Protein AF-A0A151A4C0-F1 (afdb_monomer_lite)

Radius of gyration: 14.96 Å; chains: 1; bounding box: 36×37×46 Å

pLDDT: mean 90.86, std 13.3, range [35.88, 98.69]

Organism: NCBI:txid29384

Structure (mmCIF, N/CA/C/O backbone):
data_AF-A0A151A4C0-F1
#
_entry.id   AF-A0A151A4C0-F1
#
loop_
_atom_site.group_PDB
_atom_site.id
_atom_site.type_symbol
_atom_site.label_atom_id
_atom_site.label_alt_id
_atom_site.label_comp_id
_atom_site.label_asym_id
_atom_site.label_entity_id
_atom_site.label_seq_id
_atom_site.pdbx_PDB_ins_code
_atom_site.Cartn_x
_atom_site.Cartn_y
_atom_site.Cartn_z
_atom_site.occupancy
_atom_site.B_iso_or_equiv
_atom_site.auth_seq_id
_atom_site.auth_comp_id
_atom_site.auth_asym_id
_atom_site.auth_atom_id
_atom_site.pdbx_PDB_model_num
ATOM 1 N N . MET A 1 1 ? 8.771 -21.129 1.885 1.00 47.16 1 MET A N 1
ATOM 2 C CA . MET A 1 1 ? 8.611 -19.721 2.315 1.00 47.16 1 MET A CA 1
ATOM 3 C C . MET A 1 1 ? 8.940 -19.655 3.798 1.00 47.16 1 MET A C 1
ATOM 5 O O . MET A 1 1 ? 8.604 -20.623 4.468 1.00 47.16 1 MET A O 1
ATOM 9 N N . PRO A 1 2 ? 9.599 -18.598 4.301 1.00 46.47 2 PRO A N 1
ATOM 10 C CA . PRO A 1 2 ? 9.846 -18.440 5.737 1.00 46.47 2 PRO A CA 1
ATOM 11 C C . PRO A 1 2 ? 8.520 -18.423 6.514 1.00 46.47 2 PRO A C 1
ATOM 13 O O . PRO A 1 2 ? 7.539 -17.872 6.009 1.00 46.47 2 PRO A O 1
ATOM 16 N N . GLU A 1 3 ? 8.482 -19.019 7.708 1.00 43.56 3 GLU A N 1
ATOM 17 C CA . GLU A 1 3 ? 7.272 -19.151 8.546 1.00 43.56 3 GLU A CA 1
ATOM 18 C C . GLU A 1 3 ? 6.620 -17.792 8.867 1.00 43.56 3 GLU A C 1
ATOM 20 O O . GLU A 1 3 ? 5.394 -17.658 8.826 1.00 43.56 3 GLU A O 1
ATOM 25 N N . ASP A 1 4 ? 7.432 -16.747 9.043 1.00 59.00 4 ASP A N 1
ATOM 26 C CA . ASP A 1 4 ? 6.967 -15.381 9.309 1.00 59.00 4 ASP A CA 1
ATOM 27 C C . ASP A 1 4 ? 6.117 -14.796 8.168 1.00 59.00 4 ASP A C 1
ATOM 29 O O . ASP A 1 4 ? 5.165 -14.052 8.411 1.00 59.00 4 ASP A O 1
ATOM 33 N N . ASN A 1 5 ? 6.373 -15.186 6.915 1.00 58.50 5 ASN A N 1
ATOM 34 C CA . ASN A 1 5 ? 5.606 -14.684 5.770 1.00 58.50 5 ASN A CA 1
ATOM 35 C C . ASN A 1 5 ? 4.204 -15.299 5.694 1.00 58.50 5 ASN A C 1
ATOM 37 O O . ASN A 1 5 ? 3.279 -14.647 5.211 1.00 58.50 5 ASN A O 1
ATOM 41 N N . GLN A 1 6 ? 4.023 -16.537 6.167 1.00 59.47 6 GLN A N 1
ATOM 42 C CA . GLN A 1 6 ? 2.697 -17.164 6.216 1.00 59.47 6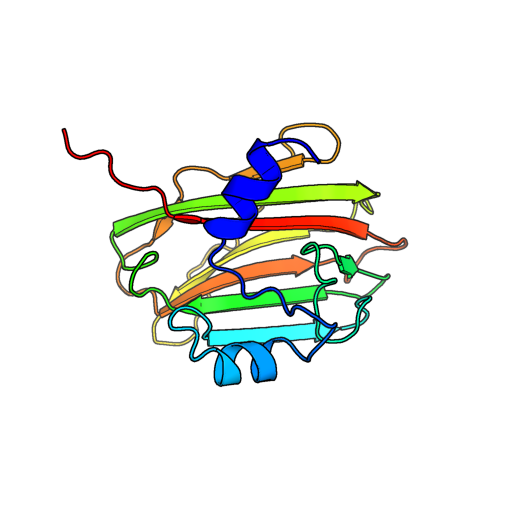 GLN A CA 1
ATOM 43 C C . GLN A 1 6 ? 1.829 -16.540 7.308 1.00 59.47 6 GLN A C 1
ATOM 45 O O . GLN A 1 6 ? 0.657 -16.254 7.063 1.00 59.47 6 GLN A O 1
ATOM 50 N N . LYS A 1 7 ? 2.415 -16.258 8.477 1.00 66.25 7 LYS A N 1
ATOM 51 C CA . LYS A 1 7 ? 1.726 -15.551 9.560 1.00 66.25 7 LYS A CA 1
ATOM 52 C C . LYS A 1 7 ? 1.321 -14.138 9.139 1.00 66.25 7 LYS A C 1
ATOM 54 O O . LYS A 1 7 ? 0.154 -13.779 9.267 1.00 66.25 7 LYS A O 1
ATOM 59 N N . ASN A 1 8 ? 2.245 -13.375 8.553 1.00 72.31 8 ASN A N 1
ATOM 60 C CA . ASN A 1 8 ? 1.957 -12.024 8.069 1.00 72.31 8 ASN A CA 1
ATOM 61 C C . ASN A 1 8 ? 0.866 -12.017 6.993 1.00 72.31 8 ASN A C 1
ATOM 63 O O . ASN A 1 8 ? 0.046 -11.107 6.963 1.00 72.31 8 ASN A O 1
ATOM 67 N N . LYS A 1 9 ? 0.809 -13.042 6.132 1.00 70.94 9 LYS A N 1
ATOM 68 C CA . LYS A 1 9 ? -0.257 -13.171 5.130 1.00 70.94 9 LYS A CA 1
ATOM 69 C C . LYS A 1 9 ? -1.635 -13.378 5.766 1.00 70.94 9 LYS A C 1
ATOM 71 O O . LYS A 1 9 ? -2.601 -12.810 5.273 1.00 70.94 9 LYS A O 1
ATOM 76 N N . ALA A 1 10 ? -1.727 -14.158 6.842 1.00 75.31 10 ALA A N 1
ATOM 77 C CA . ALA A 1 10 ? -2.991 -14.419 7.533 1.00 75.31 10 ALA A CA 1
ATOM 78 C C . ALA A 1 10 ? -3.524 -13.201 8.311 1.00 75.31 10 ALA A C 1
ATOM 80 O O . ALA A 1 10 ? -4.730 -13.079 8.500 1.00 75.31 10 ALA A O 1
ATOM 81 N N . GLU A 1 11 ? -2.639 -12.310 8.760 1.00 87.69 11 GLU A N 1
ATOM 82 C CA . GLU A 1 11 ? -2.989 -11.111 9.539 1.00 87.69 11 GLU A CA 1
ATOM 83 C C . GLU A 1 11 ? -3.019 -9.823 8.695 1.00 87.69 11 GLU A C 1
ATOM 85 O O . GLU A 1 11 ? -3.233 -8.735 9.231 1.00 87.69 11 GLU A O 1
ATOM 90 N N . ASN A 1 12 ? -2.786 -9.927 7.383 1.00 94.06 12 ASN A N 1
ATOM 91 C CA . ASN A 1 12 ? -2.705 -8.775 6.494 1.00 94.06 12 ASN A CA 1
ATOM 92 C C . ASN A 1 12 ? -4.071 -8.103 6.331 1.00 94.06 12 ASN A C 1
ATOM 94 O O . ASN A 1 12 ? -5.047 -8.747 5.958 1.00 94.06 12 ASN A O 1
ATOM 98 N N . LEU A 1 13 ? -4.117 -6.788 6.534 1.00 96.25 13 LEU A N 1
ATOM 99 C CA . LEU A 1 13 ? -5.318 -5.982 6.302 1.00 96.25 13 LEU A CA 1
ATOM 100 C C . LEU A 1 13 ? -5.538 -5.651 4.820 1.00 96.25 13 LEU A C 1
ATOM 102 O O . LEU A 1 13 ? -6.587 -5.129 4.449 1.00 96.25 13 LEU A O 1
ATOM 106 N N . LEU A 1 14 ? -4.547 -5.912 3.961 1.00 96.69 14 LEU A N 1
ATOM 107 C CA . LEU A 1 14 ? -4.722 -5.821 2.516 1.00 96.69 14 LEU A CA 1
ATOM 108 C C . LEU A 1 14 ? -5.417 -7.070 1.981 1.00 96.69 14 LEU A C 1
ATOM 110 O O . LEU A 1 14 ? -5.026 -8.199 2.273 1.00 96.69 14 LEU A O 1
ATOM 114 N N . VAL A 1 15 ? -6.383 -6.853 1.096 1.00 94.94 15 VAL A N 1
ATOM 115 C CA . VAL A 1 15 ? -7.049 -7.930 0.376 1.00 94.94 15 VAL A CA 1
ATOM 116 C C . VAL A 1 15 ? -6.145 -8.422 -0.758 1.00 94.94 15 VAL A C 1
ATOM 118 O O . VAL A 1 15 ? -5.841 -7.670 -1.688 1.00 94.94 15 VAL A O 1
ATOM 121 N N . ILE A 1 16 ? -5.758 -9.699 -0.707 1.00 94.56 16 ILE A N 1
ATOM 122 C CA . ILE A 1 16 ? -4.969 -10.378 -1.745 1.00 94.56 16 ILE A CA 1
ATOM 123 C C . ILE A 1 16 ? -5.879 -11.357 -2.508 1.00 94.56 16 ILE A C 1
ATOM 125 O O . ILE A 1 16 ? -6.350 -12.322 -1.909 1.00 94.56 16 ILE A O 1
ATOM 129 N N . PRO A 1 17 ? -6.159 -11.122 -3.803 1.00 93.81 17 PRO A N 1
ATOM 130 C CA . PRO A 1 17 ? -6.966 -12.028 -4.620 1.00 93.81 17 PRO A CA 1
ATOM 131 C C . PRO A 1 17 ? -6.294 -13.383 -4.868 1.00 93.81 17 PRO A C 1
ATOM 133 O O . PRO A 1 17 ? -5.117 -13.442 -5.215 1.00 93.81 17 PRO A O 1
ATOM 136 N N . ASP A 1 18 ? -7.066 -14.468 -4.780 1.00 90.50 18 ASP A N 1
ATOM 137 C CA . ASP A 1 18 ? -6.550 -15.836 -4.947 1.00 90.50 18 ASP A CA 1
ATOM 138 C C . ASP A 1 18 ? -6.218 -16.208 -6.402 1.00 90.50 18 ASP A C 1
ATOM 140 O O . ASP A 1 18 ? -5.506 -17.180 -6.653 1.00 90.50 18 ASP A O 1
ATOM 144 N N . ASN A 1 19 ? -6.759 -15.477 -7.380 1.00 91.69 19 ASN A N 1
ATOM 145 C CA . ASN A 1 19 ? -6.640 -15.801 -8.802 1.00 91.69 19 ASN A CA 1
ATOM 146 C C . ASN A 1 19 ? -6.672 -14.546 -9.693 1.00 91.69 19 ASN A C 1
ATOM 148 O O . ASN A 1 19 ? -7.515 -14.415 -10.584 1.00 91.69 19 ASN A O 1
ATOM 152 N N . PHE A 1 20 ? -5.774 -13.594 -9.415 1.00 92.44 20 PHE A N 1
ATOM 153 C CA . PHE A 1 20 ? -5.565 -12.367 -10.202 1.00 92.44 20 PHE A CA 1
ATOM 154 C C . PHE A 1 20 ? -6.828 -11.511 -10.419 1.00 92.44 20 PHE A C 1
ATOM 156 O O . PHE A 1 20 ? -6.897 -10.716 -11.361 1.00 92.44 20 PHE A O 1
ATOM 163 N N . GLN A 1 21 ? -7.855 -11.660 -9.576 1.00 96.06 21 GLN A N 1
ATOM 164 C CA . GLN A 1 21 ? -9.078 -10.879 -9.714 1.00 96.06 21 GLN A CA 1
ATOM 165 C C . GLN A 1 21 ? -8.802 -9.405 -9.424 1.00 96.06 21 GLN A C 1
ATOM 167 O O . GLN A 1 21 ? -7.920 -9.048 -8.644 1.00 96.06 21 GLN A O 1
ATOM 172 N N . HIS A 1 22 ? -9.612 -8.533 -10.014 1.00 97.06 22 HIS A N 1
ATOM 173 C CA . HIS A 1 22 ? -9.590 -7.111 -9.698 1.00 97.06 22 HIS A CA 1
ATOM 174 C C . HIS A 1 22 ? -9.783 -6.889 -8.184 1.00 97.06 22 HIS A C 1
ATOM 176 O O . HIS A 1 22 ? -10.827 -7.279 -7.649 1.00 97.06 22 HIS A O 1
ATOM 182 N N . ILE A 1 23 ? -8.826 -6.230 -7.512 1.00 97.12 23 ILE A N 1
ATOM 183 C CA . ILE A 1 23 ? -8.789 -6.047 -6.042 1.00 97.12 23 ILE A CA 1
ATOM 184 C C . ILE A 1 23 ? -10.136 -5.572 -5.504 1.00 97.12 23 ILE A C 1
ATOM 186 O O . ILE A 1 23 ? -10.718 -6.201 -4.627 1.00 97.12 23 ILE A O 1
ATOM 190 N N . GLY A 1 24 ? -10.689 -4.505 -6.086 1.00 96.56 24 GLY A N 1
ATOM 191 C CA . GLY A 1 24 ? -11.944 -3.931 -5.599 1.00 96.56 24 GLY A CA 1
ATOM 192 C C . GLY A 1 24 ? -13.177 -4.818 -5.800 1.00 96.56 24 GLY A C 1
ATOM 193 O O . GLY A 1 24 ? -14.150 -4.661 -5.069 1.00 96.56 24 GLY A O 1
ATOM 194 N N . ASN A 1 25 ? -13.161 -5.748 -6.761 1.00 97.06 25 ASN A N 1
ATOM 195 C CA . ASN A 1 25 ? -14.270 -6.693 -6.941 1.00 97.06 25 ASN A CA 1
ATOM 196 C C . ASN A 1 25 ? -14.147 -7.837 -5.939 1.00 97.06 25 ASN A C 1
ATOM 198 O O . ASN A 1 25 ? -15.139 -8.237 -5.336 1.00 97.06 25 ASN A O 1
ATOM 202 N N . TYR A 1 26 ? -12.921 -8.318 -5.736 1.00 97.38 26 TYR A N 1
ATOM 203 C CA . TYR A 1 26 ? -12.633 -9.370 -4.777 1.00 97.38 26 TYR A CA 1
ATOM 204 C C . TYR A 1 26 ? -12.910 -8.916 -3.337 1.00 97.38 26 TYR A C 1
ATOM 206 O O . TYR A 1 26 ? -13.623 -9.603 -2.615 1.00 97.38 26 TYR A O 1
ATOM 214 N N . ALA A 1 27 ? -12.487 -7.707 -2.955 1.00 96.75 27 ALA A N 1
ATOM 215 C CA . ALA A 1 27 ? -12.789 -7.134 -1.642 1.00 96.75 27 ALA A CA 1
ATOM 216 C C . ALA A 1 27 ? -14.302 -7.023 -1.375 1.00 96.75 27 ALA A C 1
ATOM 218 O O . ALA A 1 27 ? -14.767 -7.351 -0.288 1.00 96.75 27 ALA A O 1
ATOM 219 N N . LYS A 1 28 ? -15.096 -6.626 -2.382 1.00 95.75 28 LYS A N 1
ATOM 220 C CA . LYS A 1 28 ? -16.567 -6.599 -2.276 1.00 95.75 28 LYS A CA 1
ATOM 221 C C . LYS A 1 28 ? -17.166 -7.996 -2.131 1.00 95.75 28 LYS A C 1
ATOM 223 O O . LYS A 1 28 ? -18.070 -8.177 -1.325 1.00 95.75 28 LYS A O 1
ATOM 228 N N . TYR A 1 29 ? -16.674 -8.964 -2.906 1.00 96.00 29 TYR A N 1
ATOM 229 C CA . TYR A 1 29 ? -17.113 -10.359 -2.831 1.00 96.00 29 TYR A CA 1
ATOM 230 C C . TYR A 1 29 ? -16.842 -10.965 -1.447 1.00 96.00 29 TYR A C 1
ATOM 232 O O . TYR A 1 29 ? -17.729 -11.588 -0.871 1.00 96.00 29 TYR A O 1
ATOM 240 N N . MET A 1 30 ? -15.659 -10.702 -0.890 1.00 95.19 30 MET A N 1
ATOM 241 C CA . MET A 1 30 ? -15.262 -11.143 0.451 1.00 95.19 30 MET A CA 1
ATOM 242 C C . MET A 1 30 ? -15.914 -10.337 1.582 1.00 95.19 30 MET A C 1
ATOM 244 O O . MET A 1 30 ? -15.733 -10.683 2.744 1.00 95.19 30 MET A O 1
ATOM 248 N N . GLN A 1 31 ? -16.665 -9.276 1.257 1.00 95.31 31 GLN A N 1
ATOM 249 C CA . GLN A 1 31 ? -17.231 -8.327 2.221 1.00 95.31 31 GLN A CA 1
ATOM 250 C C . GLN A 1 31 ? -16.168 -7.757 3.173 1.00 95.31 31 GLN A C 1
ATOM 252 O O . GLN A 1 31 ? -16.394 -7.628 4.375 1.00 95.31 31 GLN A O 1
ATOM 257 N N . ASP A 1 32 ? -14.997 -7.419 2.628 1.00 94.50 32 ASP A N 1
ATOM 258 C CA . ASP A 1 32 ? -13.876 -6.943 3.428 1.00 94.50 32 ASP A CA 1
ATOM 259 C C . ASP A 1 32 ? -14.220 -5.619 4.129 1.00 94.50 32 ASP A C 1
ATOM 261 O O . ASP A 1 32 ? -14.526 -4.601 3.496 1.00 94.50 32 ASP A O 1
ATOM 265 N N . GLY A 1 33 ? -14.195 -5.647 5.463 1.00 92.50 33 GLY A N 1
ATOM 266 C CA . GLY A 1 33 ? -14.572 -4.506 6.292 1.00 92.50 33 GLY A CA 1
ATOM 267 C C . GLY A 1 33 ? -13.579 -3.348 6.203 1.00 92.50 33 GLY A C 1
ATOM 268 O O . GLY A 1 33 ? -13.993 -2.191 6.312 1.00 92.50 33 GLY A O 1
ATOM 269 N N . GLN A 1 34 ? -12.300 -3.644 5.955 1.00 95.12 34 GLN A N 1
ATOM 270 C CA . GLN A 1 34 ? -11.203 -2.681 6.003 1.00 95.12 34 GLN A CA 1
ATOM 271 C C . GLN A 1 34 ? -10.964 -1.996 4.652 1.00 95.12 34 GLN A C 1
ATOM 273 O O . GLN A 1 34 ? -10.494 -0.859 4.613 1.00 95.12 34 GLN A O 1
ATOM 278 N N . PHE A 1 35 ? -11.300 -2.638 3.535 1.00 97.12 35 PHE A N 1
ATOM 279 C CA . PHE A 1 35 ? -11.134 -2.086 2.197 1.00 97.12 35 PHE A CA 1
ATOM 280 C C . PHE A 1 35 ? -11.999 -0.838 1.986 1.00 97.12 35 PHE A C 1
ATOM 282 O O . PHE A 1 35 ? -13.220 -0.862 2.164 1.00 97.12 35 PHE A O 1
ATOM 289 N N . LEU A 1 36 ? -11.368 0.254 1.541 1.00 96.50 36 LEU A N 1
ATOM 290 C CA . LEU A 1 36 ? -12.073 1.464 1.118 1.00 96.50 36 LEU A CA 1
ATOM 291 C C . LEU A 1 36 ? -12.001 1.661 -0.397 1.00 96.50 36 LEU A C 1
ATOM 293 O O . LEU A 1 36 ? -13.026 1.813 -1.060 1.00 96.50 36 LEU A O 1
ATOM 297 N N . SER A 1 37 ? -10.792 1.722 -0.949 1.00 96.50 37 SER A N 1
ATOM 298 C CA . SER A 1 37 ? -10.574 1.948 -2.380 1.00 96.50 37 SER A CA 1
ATOM 299 C C . SER A 1 37 ? -9.154 1.572 -2.783 1.00 96.50 37 SER A C 1
ATOM 301 O O . SER A 1 37 ? -8.275 1.413 -1.939 1.00 96.50 37 SER A O 1
ATOM 303 N N . PHE A 1 38 ? -8.919 1.461 -4.086 1.00 96.62 38 PHE A N 1
ATOM 304 C CA . PHE A 1 38 ? -7.574 1.368 -4.633 1.00 96.62 38 PHE A CA 1
ATOM 305 C C . PHE A 1 38 ? -7.508 2.084 -5.984 1.00 96.62 38 PHE A C 1
ATOM 307 O O . PHE A 1 38 ? -8.528 2.282 -6.648 1.00 96.62 38 PHE A O 1
ATOM 314 N N . GLN A 1 39 ? -6.301 2.456 -6.388 1.00 96.94 39 GLN A N 1
ATOM 315 C CA . GLN A 1 39 ? -5.987 3.008 -7.697 1.00 96.94 39 GLN A CA 1
ATOM 316 C C . GLN A 1 39 ? -4.659 2.420 -8.153 1.00 96.94 39 GLN A C 1
ATOM 318 O O . GLN A 1 39 ? -3.720 2.309 -7.367 1.00 96.94 39 GLN A O 1
ATOM 323 N N . THR A 1 40 ? -4.544 2.061 -9.424 1.00 97.19 40 THR A N 1
ATOM 324 C CA . THR A 1 40 ? -3.287 1.537 -9.947 1.00 97.19 40 THR A CA 1
ATOM 325 C C . THR A 1 40 ? -3.097 1.888 -11.412 1.00 97.19 40 THR A C 1
ATOM 327 O O . THR A 1 40 ? -4.058 2.152 -12.135 1.00 97.19 40 THR A O 1
ATOM 330 N N . LEU A 1 41 ? -1.838 1.911 -11.834 1.00 97.94 41 LEU A N 1
ATOM 331 C CA . LEU A 1 41 ? -1.421 2.091 -13.215 1.00 97.94 41 LEU A CA 1
ATOM 332 C C . LEU A 1 41 ? -0.138 1.301 -13.448 1.00 97.94 41 LEU A C 1
ATOM 334 O O . LEU A 1 41 ? 0.722 1.267 -12.569 1.00 97.94 41 LEU A O 1
ATOM 338 N N . ASN A 1 42 ? 0.008 0.721 -14.640 1.00 97.94 42 ASN A N 1
ATOM 339 C CA . ASN A 1 42 ? 1.214 0.014 -15.084 1.00 97.94 42 ASN A CA 1
ATOM 340 C C . ASN A 1 42 ? 1.754 -0.978 -14.038 1.00 97.94 42 ASN A C 1
ATOM 342 O O . ASN A 1 42 ? 2.940 -0.986 -13.701 1.00 97.94 42 ASN A O 1
ATOM 346 N N . THR A 1 43 ? 0.861 -1.811 -13.513 1.00 97.94 43 THR A N 1
ATOM 347 C CA . THR A 1 43 ? 1.186 -2.896 -12.590 1.00 97.94 43 THR A CA 1
ATOM 348 C C . THR A 1 43 ? 1.073 -4.248 -13.269 1.00 97.94 43 THR A C 1
ATOM 350 O O . THR A 1 43 ? 0.308 -4.427 -14.217 1.00 97.94 43 THR A O 1
ATOM 353 N N . GLN A 1 44 ? 1.859 -5.204 -12.784 1.00 97.88 44 GLN A N 1
ATOM 354 C CA . GLN A 1 44 ? 1.738 -6.609 -13.147 1.00 97.88 44 GLN A CA 1
ATOM 355 C C . GLN A 1 44 ? 1.586 -7.433 -11.860 1.00 97.88 44 GLN A C 1
ATOM 357 O O . GLN A 1 44 ? 2.528 -7.456 -11.064 1.00 97.88 44 GLN A O 1
ATOM 362 N N . PRO A 1 45 ? 0.453 -8.123 -11.653 1.00 96.88 45 PRO A N 1
ATOM 363 C CA . PRO A 1 45 ? -0.734 -8.165 -12.517 1.00 96.88 45 PRO A CA 1
ATOM 364 C C . PRO A 1 45 ? -1.515 -6.836 -12.522 1.00 96.88 45 PRO A C 1
ATOM 366 O O . PRO A 1 45 ? -1.424 -6.039 -11.593 1.00 96.88 45 PRO A O 1
ATOM 369 N N . ILE A 1 46 ? -2.29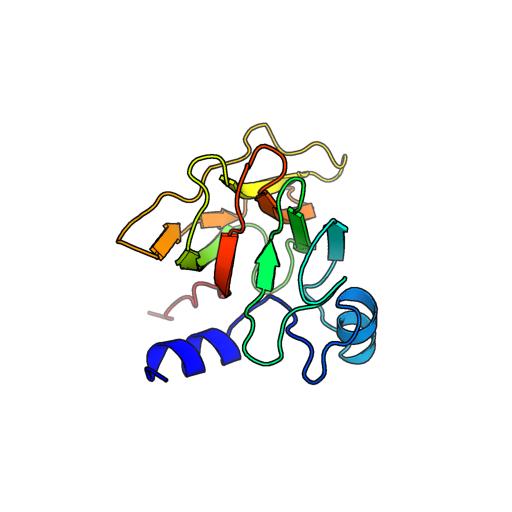2 -6.596 -13.582 1.00 96.25 46 ILE A N 1
ATOM 370 C CA . ILE A 1 46 ? -3.100 -5.375 -13.725 1.00 96.25 46 ILE A CA 1
ATOM 371 C C . ILE A 1 46 ? -4.260 -5.408 -12.724 1.00 96.25 46 ILE A C 1
ATOM 373 O O . ILE A 1 46 ? -5.001 -6.389 -12.669 1.00 96.25 46 ILE A O 1
ATOM 377 N N . ASN A 1 47 ? -4.467 -4.315 -11.980 1.00 95.81 47 ASN A N 1
ATOM 378 C CA . ASN A 1 47 ? -5.565 -4.169 -11.009 1.00 95.81 47 ASN A CA 1
ATOM 379 C C . ASN A 1 47 ? -5.613 -5.257 -9.924 1.00 95.81 47 ASN A C 1
ATOM 381 O O . ASN A 1 47 ? -6.666 -5.476 -9.320 1.00 95.81 47 ASN A O 1
ATOM 385 N N . SER A 1 48 ? -4.497 -5.944 -9.682 1.00 97.12 48 SER A N 1
ATOM 386 C CA . SER A 1 48 ? -4.456 -7.103 -8.802 1.00 97.12 48 SER A CA 1
ATOM 387 C C . SER A 1 48 ? -3.118 -7.241 -8.078 1.00 97.12 48 SER A C 1
ATOM 389 O O . SER A 1 48 ? -2.160 -6.524 -8.364 1.00 97.12 48 SER A O 1
ATOM 391 N N . PHE A 1 49 ? -3.073 -8.192 -7.152 1.00 96.44 49 PHE A N 1
ATOM 392 C CA . PHE A 1 49 ? -1.844 -8.807 -6.669 1.00 96.44 49 PHE A CA 1
ATOM 393 C C . PHE A 1 49 ? -1.752 -10.217 -7.258 1.00 96.44 49 PHE A C 1
ATOM 395 O O . PHE A 1 49 ? -2.760 -10.812 -7.646 1.00 96.44 49 PHE A O 1
ATOM 402 N N . ASN A 1 50 ? -0.547 -10.775 -7.322 1.00 95.88 50 ASN A N 1
ATOM 403 C CA . ASN A 1 50 ? -0.413 -12.219 -7.465 1.00 95.88 50 ASN A CA 1
ATOM 404 C C . ASN A 1 50 ? -0.995 -12.909 -6.206 1.00 95.88 50 ASN A C 1
ATOM 406 O O . ASN A 1 50 ? -1.038 -12.287 -5.141 1.00 95.88 50 ASN A O 1
ATOM 410 N N . PRO A 1 51 ? -1.389 -14.196 -6.270 1.00 91.81 51 PRO A N 1
ATOM 411 C CA . PRO A 1 51 ? -1.959 -14.911 -5.120 1.00 91.81 51 PRO A CA 1
ATOM 412 C C . PRO A 1 51 ? -1.031 -15.011 -3.901 1.00 91.81 51 PRO A C 1
ATOM 414 O O . PRO A 1 51 ? -1.474 -15.281 -2.783 1.00 91.81 51 PRO A O 1
ATOM 417 N N . ASP A 1 52 ? 0.272 -14.813 -4.089 1.00 90.62 52 ASP A N 1
ATOM 418 C CA . ASP A 1 52 ? 1.269 -14.739 -3.019 1.00 90.62 52 ASP A CA 1
ATOM 419 C C . ASP A 1 52 ? 1.405 -13.335 -2.395 1.00 90.62 52 ASP A C 1
ATOM 421 O O . ASP A 1 52 ? 2.118 -13.184 -1.407 1.00 90.62 52 ASP A O 1
ATOM 425 N N . GLY A 1 53 ? 0.685 -12.335 -2.914 1.00 92.38 53 GLY A N 1
ATOM 426 C CA . GLY A 1 53 ? 0.740 -10.935 -2.490 1.00 92.38 53 GLY A CA 1
ATOM 427 C C . GLY A 1 53 ? 1.788 -10.094 -3.224 1.00 92.38 53 GLY A C 1
ATOM 428 O O . GLY A 1 53 ? 1.927 -8.906 -2.926 1.00 92.38 53 GLY A O 1
ATOM 429 N N . SER A 1 54 ? 2.521 -10.673 -4.178 1.00 96.81 54 SER A N 1
ATOM 430 C CA . SER A 1 54 ? 3.524 -9.950 -4.959 1.00 96.81 54 SER A CA 1
ATOM 431 C C . SER A 1 54 ? 2.899 -9.085 -6.061 1.00 96.81 54 SER A C 1
ATOM 433 O O . SER A 1 54 ? 1.796 -9.343 -6.551 1.00 96.81 54 SER A O 1
ATOM 435 N N . VAL A 1 55 ? 3.613 -8.035 -6.462 1.00 98.19 55 VAL A N 1
ATOM 436 C CA . VAL A 1 55 ? 3.243 -7.147 -7.573 1.00 98.19 55 VAL A CA 1
ATOM 437 C C . VAL A 1 55 ? 4.493 -6.490 -8.151 1.00 98.19 55 VAL A C 1
ATOM 439 O O . VAL A 1 55 ? 5.433 -6.152 -7.437 1.00 98.19 55 VAL A O 1
ATOM 442 N N . THR A 1 56 ? 4.522 -6.281 -9.462 1.00 98.62 56 THR A N 1
ATOM 443 C CA . THR A 1 56 ? 5.551 -5.468 -10.119 1.00 98.62 56 THR A CA 1
ATOM 444 C C . THR A 1 56 ? 4.981 -4.104 -10.479 1.00 98.62 56 THR A C 1
ATOM 446 O O . THR A 1 56 ? 3.954 -4.022 -11.156 1.00 98.62 56 THR A O 1
ATOM 449 N N . LEU A 1 57 ? 5.668 -3.037 -10.076 1.00 98.69 57 LEU A N 1
ATOM 450 C CA . LEU A 1 57 ? 5.416 -1.677 -10.542 1.00 98.69 57 LEU A CA 1
ATOM 451 C C . LEU A 1 57 ? 6.342 -1.393 -11.728 1.00 98.69 57 LEU A C 1
ATOM 453 O O . LEU A 1 57 ? 7.555 -1.250 -11.551 1.00 98.69 57 LEU A O 1
ATOM 457 N N . LYS A 1 58 ? 5.789 -1.302 -12.937 1.00 98.56 58 LYS A N 1
ATOM 458 C CA . LYS A 1 58 ? 6.553 -0.902 -14.129 1.00 98.56 58 LYS A CA 1
ATOM 459 C C . LYS A 1 58 ? 6.917 0.593 -14.055 1.00 98.56 58 LYS A C 1
ATOM 461 O O . LYS A 1 58 ? 6.330 1.313 -13.239 1.00 98.56 58 LYS A O 1
ATOM 466 N N . PRO A 1 59 ? 7.832 1.097 -14.904 1.00 98.31 59 PRO A N 1
ATOM 467 C CA . PRO A 1 59 ? 8.043 2.531 -15.063 1.00 98.31 59 PRO A CA 1
ATOM 468 C C . PRO A 1 59 ? 6.726 3.285 -15.278 1.00 98.31 59 PRO A C 1
ATOM 470 O O . PRO A 1 59 ? 5.821 2.810 -15.974 1.00 98.31 59 PRO A O 1
ATOM 473 N N . ASN A 1 60 ? 6.615 4.472 -14.682 1.00 97.75 60 ASN A N 1
ATOM 474 C CA . ASN A 1 60 ? 5.379 5.264 -14.644 1.00 97.75 60 ASN A CA 1
ATOM 475 C C . ASN A 1 60 ? 4.207 4.591 -13.891 1.00 97.75 60 ASN A C 1
ATOM 477 O O . ASN A 1 60 ? 3.068 5.048 -13.994 1.00 97.75 60 ASN A O 1
ATOM 481 N N . GLY A 1 61 ? 4.460 3.508 -13.151 1.00 98.31 61 GLY A N 1
ATOM 482 C CA . GLY A 1 61 ? 3.440 2.714 -12.470 1.00 98.31 61 GLY A CA 1
ATOM 483 C C . GLY A 1 61 ? 3.268 3.036 -10.993 1.00 98.31 61 GLY A C 1
ATOM 484 O O . GLY A 1 61 ? 4.147 3.605 -10.348 1.00 98.31 61 GLY A O 1
ATOM 485 N N . TYR A 1 62 ? 2.113 2.668 -10.448 1.00 98.56 62 TYR A N 1
ATOM 486 C CA . TYR A 1 62 ? 1.807 2.807 -9.027 1.00 98.56 62 TYR A CA 1
ATOM 487 C C . TYR A 1 62 ? 0.689 1.862 -8.582 1.00 98.56 62 TYR A C 1
ATOM 489 O O . TYR A 1 62 ? -0.135 1.410 -9.383 1.00 98.56 62 TYR A O 1
ATOM 497 N N . LEU A 1 63 ? 0.632 1.617 -7.278 1.00 98.44 63 LEU A N 1
ATOM 498 C CA . LEU A 1 63 ? -0.488 0.997 -6.581 1.00 98.44 63 LEU A CA 1
ATOM 499 C C . LEU A 1 63 ? -0.750 1.794 -5.304 1.00 98.44 63 LEU A C 1
ATOM 501 O O . LEU A 1 63 ? 0.082 1.834 -4.398 1.00 98.44 63 LEU A O 1
ATOM 505 N N . PHE A 1 64 ? -1.907 2.443 -5.246 1.00 97.75 64 PHE A N 1
ATOM 506 C CA . PHE A 1 64 ? -2.406 3.159 -4.077 1.00 97.75 64 PHE A CA 1
ATOM 507 C C . PHE A 1 64 ? -3.595 2.398 -3.508 1.00 97.75 64 PHE A C 1
ATOM 509 O O . PHE A 1 64 ? -4.490 2.002 -4.255 1.00 97.75 64 PHE A O 1
ATOM 516 N N . TYR A 1 65 ? -3.604 2.186 -2.200 1.00 97.81 65 TYR A N 1
ATOM 517 C CA . TYR A 1 65 ? -4.619 1.396 -1.515 1.00 97.81 65 TYR A CA 1
ATOM 518 C C . TYR A 1 65 ? -5.040 2.127 -0.247 1.00 97.81 65 TYR A C 1
ATOM 520 O O . TYR A 1 65 ? -4.197 2.446 0.586 1.00 97.81 65 TYR A O 1
ATOM 528 N N . ASN A 1 66 ? -6.336 2.374 -0.091 1.00 96.88 66 ASN A N 1
ATOM 529 C CA . ASN A 1 66 ? -6.883 3.032 1.087 1.00 96.88 66 ASN A CA 1
ATOM 530 C C . ASN A 1 66 ? -7.646 2.015 1.939 1.00 96.88 66 ASN A C 1
ATOM 532 O O . ASN A 1 66 ? -8.509 1.282 1.440 1.00 96.88 66 ASN A O 1
ATOM 536 N N . LEU A 1 67 ? -7.333 2.008 3.228 1.00 97.56 67 LEU A N 1
ATOM 537 C CA . LEU A 1 67 ? -7.945 1.181 4.261 1.00 97.56 67 LEU A CA 1
ATOM 538 C C . LEU A 1 67 ? -8.760 2.084 5.182 1.00 97.56 67 LEU A C 1
ATOM 540 O O . LEU A 1 67 ? -8.229 3.081 5.660 1.00 97.56 67 LEU A O 1
ATOM 544 N N . LYS A 1 68 ? -10.020 1.756 5.470 1.00 96.81 68 LYS A N 1
ATOM 545 C CA . LYS A 1 68 ? -10.840 2.535 6.414 1.00 96.81 68 LYS A CA 1
ATOM 546 C C . LYS A 1 68 ? -10.114 2.684 7.752 1.00 96.81 68 LYS A C 1
ATOM 548 O O . LYS A 1 68 ? -9.432 1.760 8.177 1.00 96.81 68 LYS A O 1
ATOM 553 N N . ALA A 1 69 ? -10.265 3.808 8.440 1.00 94.88 69 ALA A N 1
ATOM 554 C CA . ALA A 1 69 ? -9.750 3.986 9.797 1.00 94.88 69 ALA A CA 1
ATOM 555 C C . ALA A 1 69 ? -10.781 3.495 10.829 1.00 94.88 69 ALA A C 1
ATOM 557 O O . ALA A 1 69 ? -11.295 4.244 11.654 1.00 94.88 69 ALA A O 1
ATOM 558 N N . GLU A 1 70 ? -11.126 2.214 10.728 1.00 94.88 70 GLU A N 1
ATOM 559 C CA . GLU A 1 70 ? -12.138 1.521 11.532 1.00 94.88 70 GLU A CA 1
ATOM 560 C C . GLU A 1 70 ? -11.585 0.169 11.995 1.00 94.88 70 GLU A C 1
ATOM 562 O O . GLU A 1 70 ? -10.541 -0.271 11.509 1.00 94.88 70 GLU A O 1
ATOM 567 N N . GLY A 1 71 ? -12.278 -0.513 12.913 1.00 93.88 71 GLY A N 1
ATOM 568 C CA . GLY A 1 71 ? -11.915 -1.871 13.324 1.00 93.88 71 GLY A CA 1
ATOM 569 C C . GLY A 1 71 ? -10.488 -1.946 13.864 1.00 93.88 71 GLY A C 1
ATOM 570 O O . GLY A 1 71 ? -10.194 -1.397 14.927 1.00 93.88 71 GLY A O 1
ATOM 571 N N . GLU A 1 72 ? -9.596 -2.624 13.143 1.00 94.75 72 GLU A N 1
ATOM 572 C CA . GLU A 1 72 ? -8.180 -2.762 13.508 1.00 94.75 72 GLU A CA 1
ATOM 573 C C . GLU A 1 72 ? -7.320 -1.526 13.223 1.00 94.75 72 GLU A C 1
ATOM 575 O O . GLU A 1 72 ? -6.235 -1.383 13.784 1.00 94.75 72 GLU A O 1
ATOM 580 N N . LEU A 1 73 ? -7.840 -0.585 12.438 1.00 95.62 73 LEU A N 1
ATOM 581 C CA . LEU A 1 73 ? -7.233 0.719 12.170 1.00 95.62 73 LEU A CA 1
ATOM 582 C C . LEU A 1 73 ? -8.076 1.869 12.736 1.00 95.62 73 LEU A C 1
ATOM 584 O O . LEU A 1 73 ? -8.000 2.989 12.242 1.00 95.62 73 LEU A O 1
ATOM 588 N N . ALA A 1 74 ? -8.899 1.615 13.756 1.00 95.06 74 ALA A N 1
ATOM 589 C CA . ALA A 1 74 ? -9.629 2.677 14.446 1.00 95.06 74 ALA A CA 1
ATOM 590 C C . ALA A 1 74 ? -8.665 3.700 15.097 1.00 95.06 74 ALA A C 1
ATOM 592 O O . ALA A 1 74 ? -7.557 3.325 15.498 1.00 95.06 74 ALA A O 1
ATOM 593 N N . PRO A 1 75 ? -9.065 4.977 15.264 1.00 94.00 75 PRO A N 1
ATOM 594 C CA . PRO A 1 75 ? -8.242 5.989 15.926 1.00 94.00 75 PRO A CA 1
ATOM 595 C C . PRO A 1 75 ? -7.674 5.537 17.277 1.00 94.00 75 PRO A C 1
ATOM 597 O O . PRO A 1 75 ? -8.386 4.986 18.115 1.00 94.00 75 PRO A O 1
ATOM 600 N N . GLY A 1 76 ? -6.384 5.792 17.499 1.00 93.94 76 GLY A N 1
ATOM 601 C CA . GLY A 1 76 ? -5.647 5.365 18.692 1.00 93.94 76 GLY A CA 1
ATOM 602 C C . GLY A 1 76 ? -5.057 3.952 18.617 1.00 93.94 76 GLY A C 1
ATOM 603 O O . GLY A 1 76 ? -4.137 3.656 19.380 1.00 93.94 76 GLY A O 1
ATOM 604 N N . LYS A 1 77 ? -5.506 3.095 17.687 1.00 95.88 77 LYS A N 1
ATOM 605 C CA . LYS A 1 77 ? -4.841 1.810 17.426 1.00 95.88 77 LYS A CA 1
ATOM 606 C C . LYS A 1 77 ? -3.507 2.006 16.712 1.00 95.88 77 LYS A C 1
ATOM 608 O O . LYS A 1 77 ? -3.244 3.047 16.106 1.00 95.88 77 LYS A O 1
ATOM 613 N N . GLN A 1 78 ? -2.664 0.982 16.802 1.00 96.81 78 GLN A N 1
ATOM 614 C CA . GLN A 1 78 ? -1.353 0.948 16.168 1.00 96.81 78 GLN A CA 1
ATOM 615 C C . GLN A 1 78 ? -1.285 -0.128 15.090 1.00 96.81 78 GLN A C 1
ATOM 617 O O . GLN A 1 78 ? -1.913 -1.178 15.211 1.00 96.81 78 GLN A O 1
ATOM 622 N N . PHE A 1 79 ? -0.480 0.115 14.064 1.00 96.81 79 PHE A N 1
ATOM 623 C CA . PHE A 1 79 ? -0.203 -0.849 13.006 1.00 96.81 79 PHE A CA 1
ATOM 624 C C . PHE A 1 79 ? 1.239 -0.724 12.508 1.00 96.81 79 PHE A C 1
ATOM 626 O O . PHE A 1 79 ? 1.938 0.253 12.790 1.00 96.81 79 PHE A O 1
ATOM 633 N N . ASN A 1 80 ? 1.670 -1.731 11.757 1.00 96.88 80 ASN A N 1
ATOM 634 C CA . ASN A 1 80 ? 2.968 -1.796 11.099 1.00 96.88 80 ASN A CA 1
ATOM 635 C C . ASN A 1 80 ? 2.762 -1.916 9.585 1.00 96.88 80 ASN A C 1
ATOM 637 O O . ASN A 1 80 ? 1.772 -2.504 9.140 1.00 96.88 80 ASN A O 1
ATOM 641 N N . ILE A 1 81 ? 3.710 -1.410 8.797 1.00 97.44 81 ILE A N 1
ATOM 642 C CA . ILE A 1 81 ? 3.779 -1.689 7.358 1.00 97.44 81 ILE A CA 1
ATOM 643 C C . ILE A 1 81 ? 5.121 -2.345 7.048 1.00 97.44 81 ILE A C 1
ATOM 645 O O . ILE A 1 81 ? 6.169 -1.860 7.476 1.00 97.44 81 ILE A O 1
ATOM 649 N N . LEU A 1 82 ? 5.072 -3.420 6.265 1.00 96.88 82 LEU A N 1
ATOM 650 C CA . LEU A 1 82 ? 6.228 -4.118 5.713 1.00 96.88 82 LEU A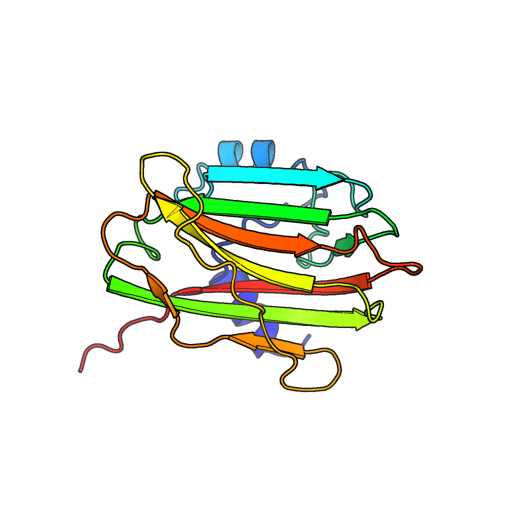 CA 1
ATOM 651 C C . LEU A 1 82 ? 6.082 -4.212 4.192 1.00 96.88 82 LEU A C 1
ATOM 653 O O . LEU A 1 82 ? 5.068 -4.696 3.686 1.00 96.88 82 LEU A O 1
ATOM 657 N N . VAL A 1 83 ? 7.117 -3.792 3.468 1.00 97.81 83 VAL A N 1
ATOM 658 C CA . VAL A 1 83 ? 7.250 -3.991 2.020 1.00 97.81 83 VAL A CA 1
ATOM 659 C C . VAL A 1 83 ? 8.525 -4.785 1.757 1.00 97.81 83 VAL A C 1
ATOM 661 O O . VAL A 1 83 ? 9.622 -4.362 2.129 1.00 97.81 83 VAL A O 1
ATOM 664 N N . MET A 1 84 ? 8.375 -5.934 1.103 1.00 97.50 84 MET A N 1
ATOM 665 C CA . MET A 1 84 ? 9.477 -6.804 0.695 1.00 97.50 84 MET A CA 1
ATOM 666 C C . MET A 1 84 ? 9.666 -6.723 -0.812 1.00 97.50 84 MET A C 1
ATOM 668 O O . MET A 1 84 ? 8.701 -6.790 -1.571 1.00 97.50 84 MET A O 1
ATOM 672 N N . THR A 1 85 ? 10.905 -6.603 -1.262 1.00 97.88 85 THR A N 1
ATOM 673 C CA . THR A 1 85 ? 11.258 -6.333 -2.656 1.00 97.88 85 THR A CA 1
ATOM 674 C C . THR A 1 85 ? 12.472 -7.155 -3.067 1.00 97.88 85 THR A C 1
ATOM 676 O O . THR A 1 85 ? 13.395 -7.344 -2.279 1.00 97.88 85 THR A O 1
ATOM 679 N N . SER A 1 86 ? 12.495 -7.623 -4.314 1.00 97.25 86 SER A N 1
ATOM 680 C CA . SER A 1 86 ? 13.684 -8.252 -4.913 1.00 97.25 86 SER A CA 1
ATOM 681 C C . SER A 1 86 ? 14.444 -7.308 -5.840 1.00 97.25 86 SER A C 1
ATOM 683 O O . SER A 1 86 ? 15.611 -7.536 -6.138 1.00 97.25 86 SER A O 1
ATOM 685 N N . GLN A 1 87 ? 13.779 -6.254 -6.310 1.00 97.44 87 GLN A N 1
ATOM 686 C CA . GLN A 1 87 ? 14.346 -5.224 -7.170 1.00 97.44 87 GLN A CA 1
ATOM 687 C C . GLN A 1 87 ? 13.602 -3.918 -6.910 1.00 97.44 87 GLN A C 1
ATOM 689 O O . GLN A 1 87 ? 12.373 -3.925 -6.859 1.00 97.44 87 GLN A O 1
ATOM 694 N N . VAL A 1 88 ? 14.326 -2.810 -6.761 1.00 97.69 88 VAL A N 1
ATOM 695 C CA . VAL A 1 88 ? 13.738 -1.486 -6.525 1.00 97.69 88 VAL A CA 1
ATOM 696 C C . VAL A 1 88 ? 14.446 -0.464 -7.395 1.00 97.69 88 VAL A C 1
ATOM 698 O O . VAL A 1 88 ? 15.662 -0.300 -7.291 1.00 97.69 88 VAL A O 1
ATOM 701 N N . ASP A 1 89 ? 13.686 0.239 -8.233 1.00 98.06 89 ASP A N 1
ATOM 702 C CA . ASP A 1 89 ? 14.183 1.441 -8.892 1.00 98.06 89 ASP A CA 1
ATOM 703 C C . ASP A 1 89 ? 14.492 2.507 -7.821 1.00 98.06 89 ASP A C 1
ATOM 705 O O . ASP A 1 89 ? 13.636 2.769 -6.972 1.00 98.06 89 ASP A O 1
ATOM 709 N N . PRO A 1 90 ? 15.664 3.170 -7.848 1.00 96.31 90 PRO A N 1
ATOM 710 C CA . PRO A 1 90 ? 16.042 4.160 -6.834 1.00 96.31 90 PRO A CA 1
ATOM 711 C C . PRO A 1 90 ? 15.065 5.331 -6.662 1.00 96.31 90 PRO A C 1
ATOM 713 O O . PRO A 1 90 ? 15.136 6.041 -5.660 1.00 96.31 90 PRO A O 1
ATOM 716 N N . LYS A 1 91 ? 14.181 5.573 -7.637 1.00 97.38 91 LYS A N 1
ATOM 717 C CA . LYS A 1 91 ? 13.159 6.625 -7.585 1.00 97.38 91 LYS A CA 1
ATOM 718 C C . LYS A 1 91 ? 11.797 6.126 -7.106 1.00 97.38 91 LYS A C 1
ATOM 720 O O . LYS A 1 91 ? 10.900 6.956 -6.947 1.00 97.38 91 LYS A O 1
ATOM 725 N N . THR A 1 92 ? 11.625 4.821 -6.880 1.00 98.38 92 THR A N 1
ATOM 726 C CA . THR A 1 92 ? 10.408 4.294 -6.257 1.00 98.38 92 THR A CA 1
ATOM 727 C C . THR A 1 92 ? 10.265 4.829 -4.839 1.00 98.38 92 THR A C 1
ATOM 729 O O . THR A 1 92 ? 11.229 4.879 -4.074 1.00 98.38 92 THR A O 1
ATOM 732 N N . LYS A 1 93 ? 9.037 5.189 -4.472 1.00 97.88 93 LYS A N 1
ATOM 733 C CA . LYS A 1 93 ? 8.667 5.584 -3.118 1.00 97.88 93 LYS A CA 1
ATOM 734 C C . LYS A 1 93 ? 7.666 4.598 -2.537 1.00 97.88 93 LYS A C 1
ATOM 736 O O . LYS A 1 93 ? 6.677 4.249 -3.182 1.00 97.88 93 LYS A O 1
ATOM 741 N N . PHE A 1 94 ? 7.917 4.194 -1.300 1.00 98.38 94 PHE A N 1
ATOM 742 C CA . PHE A 1 94 ? 6.948 3.504 -0.462 1.00 98.38 94 PHE A CA 1
ATOM 743 C C . PHE A 1 94 ? 6.552 4.460 0.643 1.00 98.38 94 PHE A C 1
ATOM 745 O O . PHE A 1 94 ? 7.407 4.968 1.366 1.00 98.38 94 PHE A O 1
ATOM 752 N N . GLU A 1 95 ? 5.271 4.771 0.728 1.00 97.62 95 GLU A N 1
ATOM 753 C CA . GLU A 1 95 ? 4.778 5.819 1.604 1.00 97.62 95 GLU A CA 1
ATOM 754 C C . GLU A 1 95 ? 3.440 5.412 2.210 1.00 97.62 95 GLU A C 1
ATOM 756 O O . GLU A 1 95 ? 2.707 4.584 1.662 1.00 97.62 95 GLU A O 1
ATOM 761 N N . TYR A 1 96 ? 3.095 6.044 3.322 1.00 96.81 96 TYR A N 1
ATOM 762 C CA . TYR A 1 96 ? 1.752 5.995 3.872 1.00 96.81 96 TYR A CA 1
ATOM 763 C C . TYR A 1 96 ? 1.290 7.385 4.306 1.00 96.81 96 TYR A C 1
ATOM 765 O O . TYR A 1 96 ? 2.079 8.322 4.432 1.00 96.81 96 TYR A O 1
ATOM 773 N N . GLY A 1 97 ? -0.003 7.530 4.536 1.00 95.19 97 GLY A N 1
ATOM 774 C CA . GLY A 1 97 ? -0.590 8.747 5.069 1.00 95.19 97 GLY A CA 1
ATOM 775 C C . GLY A 1 97 ? -1.989 8.494 5.598 1.00 95.19 97 GLY A C 1
ATOM 776 O O . GLY A 1 97 ? -2.470 7.363 5.622 1.00 95.19 97 GLY A O 1
ATOM 777 N N . PHE A 1 98 ? -2.644 9.570 6.003 1.00 94.12 98 PHE A N 1
ATOM 778 C CA . PHE A 1 98 ? -4.003 9.539 6.519 1.00 94.12 98 PHE A CA 1
ATOM 779 C C . PHE A 1 98 ? -4.839 10.567 5.773 1.00 94.12 98 PHE A C 1
ATOM 781 O O . PHE A 1 98 ? -4.348 11.667 5.522 1.00 94.12 98 PHE A O 1
ATOM 788 N N . HIS A 1 99 ? -6.085 10.248 5.450 1.00 90.75 99 HIS A N 1
ATOM 789 C CA . HIS A 1 99 ? -7.050 11.256 5.014 1.00 90.75 99 HIS A CA 1
ATOM 790 C C . HIS A 1 99 ? -7.983 11.596 6.170 1.00 90.75 99 HIS A C 1
ATOM 792 O O . HIS A 1 99 ? -8.458 10.704 6.873 1.00 90.75 99 HIS A O 1
ATOM 798 N N . ASP A 1 100 ? -8.264 12.879 6.368 1.00 86.06 100 ASP A N 1
ATOM 799 C CA . ASP A 1 100 ? -9.343 13.297 7.260 1.00 86.06 100 ASP A CA 1
ATOM 800 C C . ASP A 1 100 ? -10.717 13.181 6.570 1.00 86.06 100 ASP A C 1
ATOM 802 O O . ASP A 1 100 ? -10.841 12.811 5.398 1.00 86.06 100 ASP A O 1
ATOM 806 N N . GLN A 1 101 ? -11.781 13.518 7.300 1.00 82.19 101 GLN A N 1
ATOM 807 C CA . GLN A 1 101 ? -13.157 13.478 6.791 1.00 82.19 101 GLN A CA 1
ATOM 808 C C . GLN A 1 101 ? -13.409 14.408 5.587 1.00 82.19 101 GLN A C 1
ATOM 810 O O . GLN A 1 101 ? -14.362 14.196 4.839 1.00 82.19 101 GLN A O 1
ATOM 815 N N . SER A 1 102 ? -12.554 15.409 5.355 1.00 79.81 102 SER A N 1
ATOM 816 C CA . SER A 1 102 ? -12.632 16.297 4.188 1.00 79.81 102 SER A CA 1
ATOM 817 C C . SER A 1 102 ? -11.922 15.736 2.946 1.00 79.81 102 SER A C 1
ATOM 819 O O . SER A 1 102 ? -11.869 16.402 1.913 1.00 79.81 102 SER A O 1
ATOM 821 N N . ASN A 1 103 ? -11.393 14.506 3.021 1.00 70.31 103 ASN A N 1
ATOM 822 C CA . ASN A 1 103 ? -10.454 13.913 2.058 1.00 70.31 103 ASN A CA 1
ATOM 823 C C . ASN A 1 103 ? -9.173 14.737 1.871 1.00 70.31 103 ASN A C 1
ATOM 825 O O . ASN A 1 103 ? -8.426 14.520 0.914 1.00 70.31 103 ASN A O 1
ATOM 829 N N . SER A 1 104 ? -8.898 15.673 2.778 1.00 72.06 104 SER A N 1
ATOM 830 C CA . SER A 1 104 ? -7.592 16.295 2.833 1.00 72.06 104 SER A CA 1
ATOM 831 C C . SER A 1 104 ? -6.630 15.231 3.346 1.00 72.06 104 SER A C 1
ATOM 833 O O . SER A 1 104 ? -6.824 14.667 4.426 1.00 72.06 104 SER A O 1
ATOM 835 N N . LEU A 1 105 ? -5.604 14.913 2.552 1.00 61.25 105 LEU A N 1
ATOM 836 C CA . LEU A 1 105 ? -4.452 14.176 3.059 1.00 61.25 105 LEU A CA 1
ATOM 837 C C . LEU A 1 105 ? -3.937 14.973 4.255 1.00 61.25 105 LEU A C 1
ATOM 839 O O . LEU A 1 105 ? -3.541 16.130 4.100 1.00 61.25 105 LEU A O 1
ATOM 843 N N . GLY A 1 106 ? -4.000 14.389 5.446 1.00 53.78 106 GLY A N 1
ATOM 844 C CA . GLY A 1 106 ? -3.596 15.005 6.697 1.00 53.78 106 GLY A CA 1
ATOM 845 C C . GLY A 1 106 ? -2.113 15.338 6.662 1.00 53.78 106 GLY A C 1
ATOM 846 O O . GLY A 1 106 ? -1.312 14.533 7.103 1.00 53.78 106 GLY A O 1
ATOM 847 N N . ARG A 1 107 ? -1.779 16.503 6.093 1.00 53.97 107 ARG A N 1
ATOM 848 C CA . ARG A 1 107 ? -0.536 17.301 6.075 1.00 53.97 107 ARG A CA 1
ATOM 849 C C . ARG A 1 107 ? 0.831 16.613 5.880 1.00 53.97 107 ARG A C 1
ATOM 851 O O . ARG A 1 107 ? 1.779 17.335 5.587 1.00 53.97 107 ARG A O 1
ATOM 858 N N . THR A 1 108 ? 0.961 15.289 5.924 1.00 67.56 108 THR A N 1
ATOM 859 C CA . THR A 1 108 ? 2.255 14.603 5.832 1.00 67.56 108 THR A CA 1
ATOM 860 C C . THR A 1 108 ? 2.092 13.183 5.282 1.00 67.56 108 THR A C 1
ATOM 862 O O . THR A 1 108 ? 1.728 12.251 5.997 1.00 67.56 108 THR A O 1
ATOM 865 N N . ILE A 1 109 ? 2.400 12.998 3.996 1.00 86.25 109 ILE A N 1
ATOM 866 C CA . ILE A 1 109 ? 2.772 11.673 3.484 1.00 86.25 109 ILE A CA 1
ATOM 867 C C . ILE A 1 109 ? 4.110 11.317 4.131 1.00 86.25 109 ILE A C 1
ATOM 869 O O . ILE A 1 109 ? 5.042 12.121 4.095 1.00 86.25 109 ILE A O 1
ATOM 873 N N . THR A 1 110 ? 4.198 10.142 4.742 1.00 94.19 110 THR A N 1
ATOM 874 C CA . THR A 1 110 ? 5.404 9.668 5.423 1.00 94.19 110 THR A CA 1
ATOM 875 C C . THR A 1 110 ? 6.033 8.540 4.622 1.00 94.19 110 THR A C 1
ATOM 877 O O . THR A 1 110 ? 5.360 7.583 4.241 1.00 94.19 110 THR A O 1
ATOM 880 N N . ALA A 1 111 ? 7.332 8.659 4.358 1.00 95.44 111 ALA A N 1
ATOM 881 C CA . ALA A 1 111 ? 8.093 7.620 3.681 1.00 95.44 111 ALA A CA 1
ATOM 882 C C . ALA A 1 111 ? 8.298 6.411 4.605 1.00 95.44 111 ALA A C 1
ATOM 884 O O . ALA A 1 111 ? 8.638 6.561 5.778 1.00 95.44 111 ALA A O 1
ATOM 885 N N . ILE A 1 112 ? 8.134 5.214 4.052 1.00 97.06 112 ILE A N 1
ATOM 886 C CA . ILE A 1 112 ? 8.501 3.949 4.684 1.00 97.06 112 ILE A CA 1
ATOM 887 C C . ILE A 1 112 ? 9.975 3.724 4.356 1.00 97.06 112 ILE A C 1
ATOM 889 O O . ILE A 1 112 ? 10.350 3.572 3.190 1.00 97.06 112 ILE A O 1
ATOM 893 N N . THR A 1 113 ? 10.834 3.775 5.368 1.00 94.12 113 THR A N 1
ATOM 894 C CA . THR A 1 113 ? 12.281 3.745 5.163 1.00 94.12 113 THR A CA 1
ATOM 895 C C . THR A 1 113 ? 12.780 2.327 4.920 1.00 94.12 113 THR A C 1
ATOM 897 O O . THR A 1 113 ? 12.234 1.340 5.416 1.00 94.12 113 THR A O 1
ATOM 900 N N . LYS A 1 114 ? 13.856 2.226 4.137 1.00 95.25 114 LYS A N 1
ATOM 901 C CA . LYS A 1 114 ? 14.589 0.975 3.966 1.00 95.25 114 LYS A CA 1
ATOM 902 C C . LYS A 1 114 ? 15.252 0.614 5.292 1.00 95.25 114 LYS A C 1
ATOM 904 O O . LYS A 1 114 ? 16.012 1.423 5.824 1.00 95.25 114 LYS A O 1
ATOM 909 N N . THR A 1 115 ? 14.991 -0.583 5.798 1.00 92.44 115 THR A N 1
ATOM 910 C CA . THR A 1 115 ? 15.619 -1.090 7.026 1.00 92.44 115 THR A CA 1
ATOM 911 C C . THR A 1 115 ? 16.711 -2.103 6.736 1.00 92.44 115 THR A C 1
ATOM 913 O O . THR A 1 115 ? 17.736 -2.075 7.404 1.00 92.44 115 THR A O 1
ATOM 916 N N . ASN A 1 116 ? 16.546 -2.920 5.694 1.00 92.50 116 ASN A N 1
ATOM 917 C CA . ASN A 1 116 ? 17.557 -3.850 5.189 1.00 92.50 116 ASN A CA 1
ATOM 918 C C . ASN A 1 116 ? 17.505 -3.912 3.658 1.00 92.50 116 ASN A C 1
ATOM 920 O O . ASN A 1 116 ? 16.587 -3.383 3.025 1.00 92.50 116 ASN A O 1
ATOM 924 N N . ASP A 1 117 ? 18.475 -4.575 3.031 1.00 91.62 117 ASP A N 1
ATOM 925 C CA . ASP A 1 117 ? 18.388 -4.872 1.601 1.00 91.62 117 ASP A CA 1
ATOM 926 C C . ASP A 1 117 ? 17.093 -5.626 1.273 1.00 91.62 117 ASP A C 1
ATOM 928 O O . ASP A 1 117 ? 16.706 -6.579 1.946 1.00 91.62 117 ASP A O 1
ATOM 932 N N . GLY A 1 118 ? 16.367 -5.116 0.275 1.00 93.81 118 GLY A N 1
ATOM 933 C CA . GLY A 1 118 ? 15.061 -5.635 -0.122 1.00 93.81 118 GLY A CA 1
ATOM 934 C C . GLY A 1 118 ? 13.906 -5.359 0.850 1.00 93.81 118 GLY A C 1
ATOM 935 O O . GLY A 1 118 ? 12.783 -5.734 0.532 1.00 93.81 118 GLY A O 1
ATOM 936 N N . THR A 1 119 ? 14.119 -4.700 1.995 1.00 96.44 119 THR A N 1
ATOM 937 C CA . THR A 1 119 ? 13.097 -4.578 3.052 1.00 96.44 119 THR A CA 1
ATOM 938 C C . THR A 1 119 ? 12.877 -3.133 3.493 1.00 96.44 119 THR A C 1
ATOM 940 O O . THR A 1 119 ? 13.823 -2.422 3.836 1.00 96.44 119 THR A O 1
ATOM 943 N N . PHE A 1 120 ? 11.611 -2.719 3.532 1.00 97.94 120 PHE A N 1
ATOM 944 C CA . PHE A 1 120 ? 11.174 -1.403 3.995 1.00 97.94 120 PHE A CA 1
ATOM 945 C C . PHE A 1 120 ? 10.121 -1.588 5.079 1.00 97.94 120 PHE A C 1
ATOM 947 O O . PHE A 1 120 ? 9.147 -2.316 4.869 1.00 97.94 120 PHE A O 1
ATOM 954 N N . THR A 1 121 ? 10.308 -0.945 6.229 1.00 97.00 121 THR A N 1
ATOM 955 C CA . THR A 1 121 ? 9.394 -1.095 7.365 1.00 97.00 121 THR A CA 1
ATOM 956 C C . THR A 1 121 ? 9.113 0.223 8.066 1.00 97.00 121 THR A C 1
ATOM 958 O O . THR A 1 121 ? 9.946 1.124 8.122 1.00 97.00 121 THR A O 1
ATOM 961 N N . ILE A 1 122 ? 7.911 0.315 8.626 1.00 95.94 122 ILE A N 1
ATOM 962 C CA . ILE A 1 122 ? 7.545 1.297 9.645 1.00 95.94 122 ILE A CA 1
ATOM 963 C C . ILE A 1 122 ? 6.714 0.575 10.704 1.00 95.94 122 ILE A C 1
ATOM 965 O O . ILE A 1 122 ? 5.839 -0.230 10.380 1.00 95.94 122 ILE A O 1
ATOM 969 N N . GLU A 1 123 ? 7.003 0.844 11.971 1.00 95.50 123 GLU A N 1
ATOM 970 C CA . GLU A 1 123 ? 6.399 0.137 13.096 1.00 95.50 123 GLU A CA 1
ATOM 971 C C . GLU A 1 123 ? 5.688 1.096 14.044 1.00 95.50 123 GLU A C 1
ATOM 973 O O . GLU A 1 123 ? 6.067 2.260 14.183 1.00 95.50 123 GLU A O 1
ATOM 978 N N . ASN A 1 124 ? 4.690 0.571 14.753 1.00 95.19 124 ASN A N 1
ATOM 979 C CA . ASN A 1 124 ? 3.965 1.250 15.823 1.00 95.19 124 ASN A CA 1
ATOM 980 C C . ASN A 1 124 ? 3.306 2.564 15.377 1.00 95.19 124 ASN A C 1
ATOM 982 O O . ASN A 1 124 ? 3.157 3.501 16.169 1.00 95.19 124 ASN A O 1
ATOM 986 N N . VAL A 1 125 ? 2.886 2.636 14.113 1.00 95.50 125 VAL A N 1
ATOM 987 C CA . VAL A 1 125 ? 2.193 3.801 13.570 1.00 95.50 125 VAL A CA 1
ATOM 988 C C . VAL A 1 125 ? 0.851 3.921 14.272 1.00 95.50 125 VAL A C 1
ATOM 990 O O . VAL A 1 125 ? 0.012 3.035 14.163 1.00 95.50 125 VAL A O 1
ATOM 993 N N . THR A 1 126 ? 0.645 5.018 14.997 1.00 9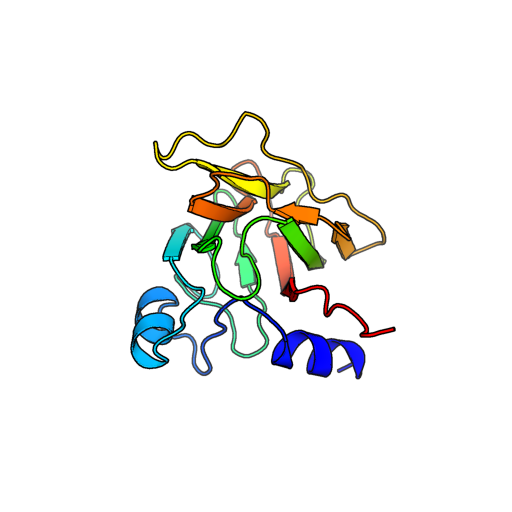5.81 126 THR A N 1
ATOM 994 C CA . THR A 1 126 ? -0.621 5.281 15.691 1.00 95.81 126 THR A CA 1
ATOM 995 C C . THR A 1 126 ? -1.582 5.984 14.744 1.00 95.81 126 THR A C 1
ATOM 997 O O . THR A 1 126 ? -1.221 7.012 14.171 1.00 95.81 126 THR A O 1
ATOM 1000 N N . VAL A 1 127 ? -2.798 5.455 14.589 1.00 94.56 127 VAL A N 1
ATOM 1001 C CA . VAL A 1 127 ? -3.846 6.090 13.781 1.00 94.56 127 VAL A CA 1
ATOM 1002 C C . VAL A 1 127 ? -4.310 7.372 14.487 1.00 94.56 127 VAL A C 1
ATOM 1004 O O . VAL A 1 127 ? -4.802 7.293 15.618 1.00 94.56 127 VAL A O 1
ATOM 1007 N N . PRO A 1 128 ? -4.163 8.557 13.865 1.00 92.31 128 PRO A N 1
ATOM 1008 C CA . PRO A 1 128 ? -4.593 9.811 14.471 1.00 92.31 128 PRO A CA 1
ATOM 1009 C C . PRO A 1 128 ? -6.112 9.892 14.672 1.00 92.31 128 PRO A C 1
ATOM 1011 O O . PRO A 1 128 ? -6.896 9.201 14.023 1.00 92.31 128 PRO A O 1
ATOM 1014 N N . GLN A 1 129 ? -6.536 10.798 15.553 1.00 90.88 129 GLN A N 1
ATOM 1015 C CA . GLN A 1 129 ? -7.950 11.141 15.711 1.00 90.88 129 GLN A CA 1
ATOM 1016 C C . GLN A 1 129 ? -8.507 11.803 14.442 1.00 90.88 129 GLN A C 1
ATOM 1018 O O . GLN A 1 129 ? -7.778 12.481 13.720 1.00 90.88 129 GLN A O 1
ATOM 1023 N N . ASN A 1 130 ? -9.813 11.642 14.202 1.00 87.62 130 ASN A N 1
ATOM 1024 C CA . ASN A 1 130 ? -10.556 12.232 13.073 1.00 87.62 130 ASN A CA 1
ATOM 1025 C C . ASN A 1 130 ? -10.082 11.813 11.668 1.00 87.62 130 ASN A C 1
ATOM 1027 O O . ASN A 1 130 ? -10.412 12.467 10.676 1.00 87.62 130 ASN A O 1
ATOM 1031 N N . VAL A 1 131 ? -9.335 10.716 11.573 1.00 91.06 131 VAL A N 1
ATOM 1032 C CA . VAL A 1 131 ? -8.939 10.116 10.299 1.00 91.06 131 VAL A CA 1
ATOM 1033 C C . VAL A 1 131 ? -10.078 9.259 9.757 1.00 91.06 131 VAL A C 1
ATOM 1035 O O . VAL A 1 131 ? -10.749 8.550 10.502 1.00 91.06 131 VAL A O 1
ATOM 1038 N N . LYS A 1 132 ? -10.302 9.350 8.449 1.00 91.75 132 LYS A N 1
ATOM 1039 C CA . LYS A 1 132 ? -11.249 8.534 7.690 1.00 91.75 132 LYS A CA 1
ATOM 1040 C C . LYS A 1 132 ? -10.600 7.247 7.191 1.00 91.75 132 LYS A C 1
ATOM 1042 O O . LYS A 1 132 ? -11.229 6.192 7.223 1.00 91.75 132 LYS A O 1
ATOM 1047 N N . ASP A 1 133 ? -9.365 7.335 6.707 1.00 94.56 133 ASP A N 1
ATOM 1048 C CA . ASP A 1 133 ? -8.653 6.197 6.138 1.00 94.56 133 ASP A CA 1
ATOM 1049 C C . ASP A 1 133 ? -7.130 6.331 6.220 1.00 94.56 133 ASP A C 1
ATOM 1051 O O . ASP A 1 133 ? -6.577 7.426 6.351 1.00 94.56 133 ASP A O 1
ATOM 1055 N N . VAL A 1 134 ? -6.471 5.175 6.163 1.00 95.75 134 VAL A N 1
ATOM 1056 C CA . VAL A 1 134 ? -5.028 5.001 6.027 1.00 95.75 134 VAL A CA 1
ATOM 1057 C C . VAL A 1 134 ? -4.724 4.748 4.553 1.00 95.75 134 VAL A C 1
ATOM 1059 O O . VAL A 1 134 ? -5.178 3.759 3.975 1.00 95.75 134 VAL A O 1
ATOM 1062 N N . ALA A 1 135 ? -3.932 5.626 3.951 1.00 95.81 135 ALA A N 1
ATOM 1063 C CA . ALA A 1 135 ? -3.527 5.542 2.557 1.00 95.81 135 ALA A CA 1
ATOM 1064 C C . ALA A 1 135 ? -2.140 4.911 2.448 1.00 95.81 135 ALA A C 1
ATOM 1066 O O . ALA A 1 135 ? -1.167 5.482 2.933 1.00 95.81 135 ALA A O 1
ATOM 1067 N N . LEU A 1 136 ? -2.032 3.772 1.774 1.00 97.56 136 LEU A N 1
ATOM 1068 C CA . LEU A 1 136 ? -0.773 3.151 1.376 1.00 97.56 136 LEU A CA 1
ATOM 1069 C C . LEU A 1 136 ? -0.443 3.541 -0.065 1.00 97.56 136 LEU A C 1
ATOM 1071 O O . LEU A 1 136 ? -1.296 3.447 -0.953 1.00 97.56 136 LEU A O 1
ATOM 1075 N N . ARG A 1 137 ?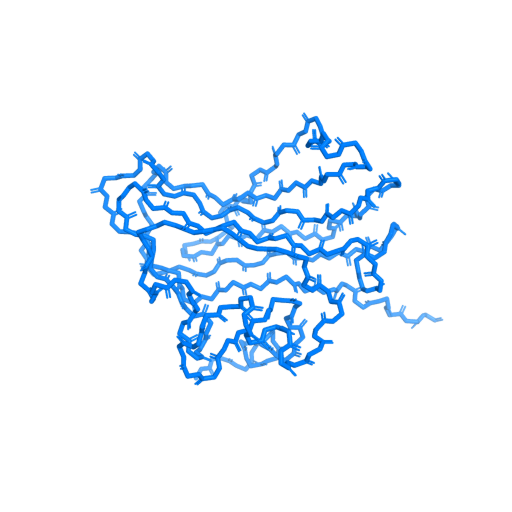 0.802 3.948 -0.315 1.00 97.31 137 ARG A N 1
ATOM 1076 C CA . ARG A 1 137 ? 1.259 4.390 -1.633 1.00 97.31 137 ARG A CA 1
ATOM 1077 C C . ARG A 1 137 ? 2.540 3.672 -2.036 1.00 97.31 137 ARG A C 1
ATOM 1079 O O . ARG A 1 137 ? 3.588 3.868 -1.428 1.00 97.31 137 ARG A O 1
ATOM 1086 N N . LEU A 1 138 ? 2.455 2.871 -3.092 1.00 98.38 138 LEU A N 1
ATOM 1087 C CA . LEU A 1 138 ? 3.598 2.245 -3.749 1.00 98.38 138 LEU A CA 1
ATOM 1088 C C . LEU A 1 138 ? 3.756 2.927 -5.110 1.00 98.38 138 LEU A C 1
ATOM 1090 O O . LEU A 1 138 ? 2.920 2.749 -5.997 1.00 98.38 138 LEU A O 1
ATOM 1094 N N . ASP A 1 139 ? 4.765 3.780 -5.253 1.00 98.25 139 ASP A N 1
ATOM 1095 C CA . ASP A 1 139 ? 4.846 4.756 -6.340 1.00 98.25 139 ASP A CA 1
ATOM 1096 C C . ASP A 1 139 ? 6.159 4.619 -7.113 1.00 98.25 139 ASP A C 1
ATOM 1098 O O . ASP A 1 139 ? 7.216 5.016 -6.631 1.00 98.25 139 ASP A O 1
ATOM 1102 N N . ASN A 1 140 ? 6.088 4.082 -8.330 1.00 98.56 140 ASN A N 1
ATOM 1103 C CA . ASN A 1 140 ? 7.205 4.016 -9.272 1.00 98.56 140 ASN A CA 1
ATOM 1104 C C . ASN A 1 140 ? 6.993 4.977 -10.459 1.00 98.56 140 ASN A C 1
ATOM 1106 O O . ASN A 1 140 ? 7.526 4.767 -11.553 1.00 98.56 140 ASN A O 1
ATOM 1110 N N . ARG A 1 141 ? 6.195 6.045 -10.285 1.00 98.06 141 ARG A N 1
ATOM 1111 C CA . ARG A 1 141 ? 5.839 6.939 -11.400 1.00 98.06 141 ARG A CA 1
ATOM 1112 C C . ARG A 1 141 ? 7.030 7.671 -12.000 1.00 98.06 141 ARG A C 1
ATOM 1114 O O . ARG A 1 141 ? 7.017 7.985 -13.180 1.00 98.06 141 ARG A O 1
ATOM 1121 N N . THR A 1 142 ? 8.045 7.958 -11.196 1.00 97.62 142 THR A N 1
ATOM 1122 C CA . THR A 1 142 ? 9.274 8.631 -11.636 1.00 97.62 142 THR A CA 1
ATOM 1123 C C . THR A 1 142 ? 10.408 7.654 -11.943 1.00 97.62 142 THR A C 1
ATOM 1125 O O . THR A 1 142 ? 11.492 8.100 -12.329 1.00 97.62 142 THR A O 1
ATOM 1128 N N . GLY A 1 143 ? 10.181 6.351 -11.758 1.00 97.19 143 GLY A N 1
ATOM 1129 C CA . GLY A 1 143 ? 11.171 5.312 -11.996 1.00 97.19 143 GLY A CA 1
ATOM 1130 C C . GLY A 1 143 ? 11.428 5.044 -13.468 1.00 97.19 143 GLY A C 1
ATOM 1131 O O . GLY A 1 143 ? 10.611 5.325 -14.345 1.00 97.19 143 GLY A O 1
ATOM 1132 N N . THR A 1 144 ? 12.605 4.494 -13.723 1.00 97.69 144 THR A N 1
ATOM 1133 C CA . THR A 1 144 ? 13.121 4.171 -15.060 1.00 97.69 144 THR A CA 1
ATOM 1134 C C . THR A 1 144 ? 13.235 2.669 -15.307 1.00 97.69 144 THR A C 1
ATOM 1136 O O . THR A 1 144 ? 13.433 2.245 -16.442 1.00 97.69 144 THR A O 1
ATOM 1139 N N . SER A 1 145 ? 13.083 1.870 -14.257 1.00 98.38 145 SER A N 1
ATOM 1140 C CA . SER A 1 145 ? 13.111 0.413 -14.262 1.00 98.38 145 SER A CA 1
ATOM 1141 C C . SER A 1 145 ? 11.971 -0.152 -13.412 1.00 98.38 145 SER A C 1
ATOM 1143 O O . SER A 1 145 ? 11.276 0.580 -12.703 1.00 98.38 145 SER A O 1
ATOM 1145 N N . ASP A 1 146 ? 11.745 -1.458 -13.523 1.00 98.62 146 ASP A N 1
ATOM 1146 C CA . ASP A 1 146 ? 10.737 -2.154 -12.730 1.00 98.62 146 ASP A CA 1
ATOM 1147 C C . ASP A 1 146 ? 11.117 -2.177 -11.244 1.00 98.62 146 ASP A C 1
ATOM 1149 O O . ASP A 1 146 ? 12.269 -2.441 -10.890 1.00 98.62 146 ASP A O 1
ATOM 1153 N N . THR A 1 147 ? 10.115 -2.024 -10.383 1.00 98.62 147 THR A N 1
ATOM 1154 C CA . THR A 1 147 ? 10.204 -2.393 -8.968 1.00 98.62 147 THR A CA 1
ATOM 1155 C C . THR A 1 147 ? 9.390 -3.655 -8.728 1.00 98.62 147 THR A C 1
ATOM 1157 O O . THR A 1 147 ? 8.183 -3.677 -8.969 1.00 98.62 147 THR A O 1
ATOM 1160 N N . ILE A 1 148 ? 10.050 -4.711 -8.256 1.00 98.38 148 ILE A N 1
ATOM 1161 C CA . ILE A 1 148 ? 9.457 -6.027 -8.009 1.00 98.38 148 ILE A CA 1
ATOM 1162 C C . ILE A 1 148 ? 9.244 -6.183 -6.506 1.00 98.38 148 ILE A C 1
ATOM 1164 O O . ILE A 1 148 ? 10.198 -6.334 -5.736 1.00 98.38 148 ILE A O 1
ATOM 1168 N N . ILE A 1 149 ? 7.977 -6.154 -6.104 1.00 98.50 149 ILE A N 1
ATOM 1169 C CA . ILE A 1 149 ? 7.531 -6.290 -4.722 1.00 98.50 149 ILE A CA 1
ATOM 1170 C C . ILE A 1 149 ? 7.108 -7.740 -4.506 1.00 98.50 149 ILE A C 1
ATOM 1172 O O . ILE A 1 149 ? 6.209 -8.236 -5.176 1.00 98.50 149 ILE A O 1
ATOM 1176 N N . GLN A 1 150 ? 7.763 -8.421 -3.572 1.00 97.12 150 GLN A N 1
ATOM 1177 C CA . GLN A 1 150 ? 7.485 -9.810 -3.204 1.00 97.12 150 GLN A CA 1
ATOM 1178 C C . GLN A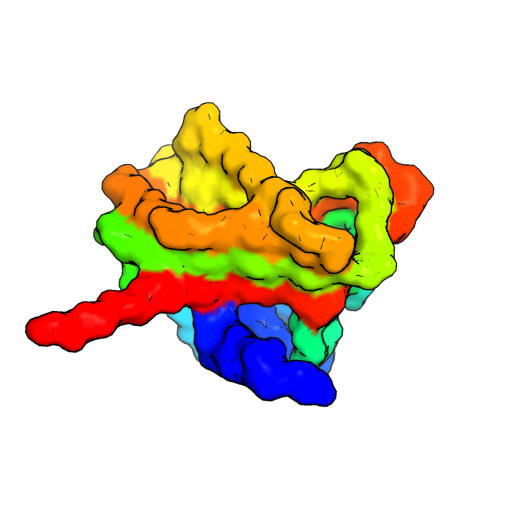 1 150 ? 6.310 -9.930 -2.229 1.00 97.12 150 GLN A C 1
ATOM 1180 O O . GLN A 1 150 ? 5.662 -10.969 -2.182 1.00 97.12 150 GLN A O 1
ATOM 1185 N N . GLY A 1 151 ? 6.030 -8.878 -1.459 1.00 95.56 151 GLY A N 1
ATOM 1186 C CA . GLY A 1 151 ? 4.896 -8.837 -0.547 1.00 95.56 151 GLY A CA 1
ATOM 1187 C C . GLY A 1 151 ? 4.722 -7.467 0.094 1.00 95.56 151 GLY A C 1
ATOM 1188 O O . GLY A 1 151 ? 5.691 -6.730 0.299 1.00 95.56 151 GLY A O 1
ATOM 1189 N N . VAL A 1 152 ? 3.471 -7.139 0.402 1.00 96.38 152 VAL A N 1
ATOM 1190 C CA . VAL A 1 152 ? 3.070 -5.903 1.073 1.00 96.38 152 VAL A CA 1
ATOM 1191 C C . VAL A 1 152 ? 2.130 -6.269 2.203 1.00 96.38 152 VAL A C 1
ATOM 1193 O O . VAL A 1 152 ? 1.122 -6.940 1.975 1.00 96.38 152 VAL A O 1
ATOM 1196 N N . PHE A 1 153 ? 2.448 -5.819 3.409 1.00 96.50 153 PHE A N 1
ATOM 1197 C CA . PHE A 1 153 ? 1.697 -6.166 4.603 1.00 96.50 153 PHE A CA 1
ATOM 1198 C C . PHE A 1 153 ? 1.364 -4.911 5.393 1.00 96.50 153 PHE A C 1
ATOM 1200 O O . PHE A 1 153 ? 2.257 -4.125 5.710 1.00 96.50 153 PHE A O 1
ATOM 1207 N N . VAL A 1 154 ? 0.086 -4.747 5.725 1.00 97.25 154 VAL A N 1
ATOM 1208 C CA . VAL A 1 154 ? -0.386 -3.793 6.729 1.00 97.25 154 VAL A CA 1
ATOM 1209 C C . VAL A 1 154 ? -0.926 -4.624 7.880 1.00 97.25 154 VAL A C 1
ATOM 1211 O O . VAL A 1 154 ? -1.919 -5.328 7.717 1.00 97.25 154 VAL A O 1
ATOM 1214 N N . LEU A 1 155 ? -0.230 -4.596 9.013 1.00 96.38 155 LEU A N 1
ATOM 1215 C CA . LEU A 1 155 ? -0.443 -5.529 10.117 1.00 96.38 155 LEU A CA 1
ATOM 1216 C C . LEU A 1 155 ? -0.915 -4.766 11.353 1.00 96.38 155 LEU A C 1
ATOM 1218 O O . LEU A 1 155 ? -0.220 -3.838 11.781 1.00 96.38 155 LEU A O 1
ATOM 1222 N N . PRO A 1 156 ? -2.053 -5.130 11.960 1.00 94.94 156 PRO A N 1
ATOM 1223 C CA . PRO A 1 156 ? -2.491 -4.481 13.179 1.00 94.94 156 PRO A CA 1
ATOM 1224 C C . PRO A 1 156 ? -1.588 -4.894 14.336 1.00 94.94 156 PRO A C 1
ATOM 1226 O O . PRO A 1 156 ? -1.218 -6.062 14.487 1.00 94.94 156 PRO A O 1
ATOM 1229 N N . LYS A 1 157 ? -1.240 -3.939 15.195 1.00 91.38 157 LYS A N 1
ATOM 1230 C CA . LYS A 1 157 ? -0.530 -4.256 16.427 1.00 91.38 157 LYS A CA 1
ATOM 1231 C C . LYS A 1 157 ? -1.547 -4.762 17.438 1.00 91.38 157 LYS A C 1
ATOM 1233 O O . LYS A 1 157 ? -2.261 -3.977 18.062 1.00 91.38 157 LYS A O 1
ATOM 1238 N N . LYS A 1 158 ? -1.597 -6.082 17.608 1.00 79.88 158 LYS A N 1
ATOM 1239 C CA . LYS A 1 158 ? -2.389 -6.703 18.670 1.00 79.88 158 LYS A CA 1
ATOM 1240 C C . LYS A 1 158 ? -1.897 -6.168 20.010 1.00 79.88 158 LYS A C 1
ATOM 1242 O O . LYS A 1 158 ? -0.709 -6.250 20.322 1.00 79.88 158 LYS A O 1
ATOM 1247 N N . THR A 1 159 ? -2.801 -5.573 20.776 1.00 59.34 159 THR A N 1
ATOM 1248 C CA . THR A 1 159 ? -2.524 -5.215 22.162 1.00 59.34 159 THR A CA 1
ATOM 1249 C C . THR A 1 159 ? -2.375 -6.532 22.909 1.00 59.34 159 THR A C 1
ATOM 1251 O O . THR A 1 159 ? -3.319 -7.315 22.963 1.00 59.34 159 THR A O 1
ATOM 1254 N N . THR A 1 160 ? -1.183 -6.836 23.413 1.00 49.31 160 THR A N 1
ATOM 1255 C CA . THR A 1 160 ? -1.049 -7.886 24.419 1.00 49.31 160 THR A CA 1
ATOM 1256 C C . THR A 1 160 ? -1.823 -7.402 25.636 1.00 49.31 160 THR A C 1
ATOM 1258 O O . THR A 1 160 ? -1.455 -6.388 26.228 1.00 49.31 160 THR A O 1
ATOM 1261 N N . GLU A 1 161 ? -2.931 -8.068 25.958 1.00 39.62 161 GLU A N 1
ATOM 1262 C CA . GLU A 1 161 ? -3.557 -7.909 27.268 1.00 39.62 161 GLU A CA 1
ATOM 1263 C C . GLU A 1 161 ? -2.489 -8.236 28.322 1.00 39.62 161 GLU A C 1
ATOM 1265 O O . GLU A 1 161 ? -1.812 -9.265 28.226 1.00 39.62 161 GLU A O 1
ATOM 1270 N N . VAL A 1 162 ? -2.270 -7.293 29.240 1.00 35.88 162 VAL A N 1
ATOM 1271 C CA . VAL A 1 162 ? -1.369 -7.428 30.392 1.00 35.88 162 VAL A CA 1
ATOM 1272 C C . VAL A 1 162 ? -2.179 -7.929 31.573 1.00 35.88 162 VAL A C 1
ATOM 1274 O O . VAL A 1 162 ? -3.277 -7.364 31.782 1.00 35.88 162 VAL A O 1
#

Secondary structure (DSSP, 8-state):
--HHHHHHHHT-SS---TTS--HHHHHHHTT-SSEEEEEEEEEESTTS--TTS-EEEEEEEEEEEEEESSGGG-TT-EEEEEEEEEE--TT-EEEEEEEETT--B-S--EE-EEEETTEEEEEEEEPPTTEEEEEEEEEETT-SS-EEEEEEEEEE------

Foldseek 3Di:
DPPVLVVLVVQFLQDADQDFDQRVVSCVVVVRPFFDDKDKDQKVVDNHAYNSAKIKAFALIKIKTKTFCDDLNPAFFWKKKKWFWPDDFPPKWKWKFFAAPVRPGPPDTGTQDAPDVRMTMDGGDGRHPRTGIMMTMTDNSNGDGMIIISHIGIGTDDPDDD

Sequence (162 aa):
MPEDNQKNKAENLLVIPDNFQHIGNYAKYMQDGQFLSFQTLNTQPINSFNPDGSVTLKPNGYLFYNLKAEGELAPGKQFNILVMTSQVDPKTKFEYGFHDQSNSLGRTITAITKTNDGTFTIENVTVPQNVKDVALRLDNRTGTSDTIIQGVFVLPKKTTEV